Protein AF-A0A5K1EDT2-F1 (afdb_monomer_lite)

pLDDT: mean 85.71, std 6.59, range [58.34, 93.94]

Sequence (91 aa):
YGTKFMDEYQSVMTKKLGLTKYNKPLISKLLNNLAVDKVDYTIFFRLLSNIKADPSIPDDQLVAPLKAALLDIGSERKTAWISWLQTYIQD

Secondary structure (DSSP, 8-state):
-HHHHHHHHHHHHHHHTT-SS--HHHHHHHHHHHHHTT--HHHHHHHHTTS---TTS-HHHHHGGGTTTSTT--HHHHHHHHHHHHHHHH-

Structure (mmCIF, N/CA/C/O backbone):
data_AF-A0A5K1EDT2-F1
#
_entry.id   AF-A0A5K1EDT2-F1
#
loop_
_atom_site.group_PDB
_atom_site.id
_atom_site.type_symbol
_atom_site.label_atom_id
_atom_site.label_alt_id
_atom_site.label_comp_id
_atom_site.label_asym_id
_atom_site.label_entity_id
_atom_site.label_seq_id
_atom_site.pdbx_PDB_ins_code
_atom_site.Cartn_x
_atom_site.Cartn_y
_atom_site.Cartn_z
_atom_site.occupancy
_atom_site.B_iso_or_equiv
_atom_site.auth_seq_id
_atom_site.auth_comp_id
_atom_site.auth_asym_id
_atom_site.auth_atom_id
_atom_site.pdbx_PDB_model_num
ATOM 1 N N . TYR A 1 1 ? 27.321 -0.314 -10.392 1.00 58.34 1 TYR A N 1
ATOM 2 C CA . TYR A 1 1 ? 26.727 -1.025 -9.240 1.00 58.34 1 TYR A CA 1
ATOM 3 C C . TYR A 1 1 ? 25.339 -0.509 -8.870 1.00 58.34 1 TYR A C 1
ATOM 5 O O . TYR A 1 1 ? 24.438 -1.329 -8.794 1.00 58.34 1 TYR A O 1
ATOM 13 N N . GLY A 1 2 ? 25.117 0.804 -8.712 1.00 67.50 2 GLY A N 1
ATOM 14 C CA . GLY A 1 2 ? 23.797 1.334 -8.319 1.00 67.50 2 GLY A CA 1
ATOM 15 C C . GLY A 1 2 ? 22.645 1.089 -9.309 1.00 67.50 2 GLY A C 1
ATOM 16 O O . GLY A 1 2 ? 21.523 0.869 -8.875 1.00 67.50 2 GLY A O 1
ATOM 17 N N . THR A 1 3 ? 22.907 1.067 -10.620 1.00 73.88 3 THR A N 1
ATOM 18 C CA . THR A 1 3 ? 21.865 0.868 -11.649 1.00 73.88 3 THR A CA 1
ATOM 19 C C . THR A 1 3 ? 21.240 -0.525 -11.589 1.00 73.88 3 THR A C 1
ATOM 21 O O . THR A 1 3 ? 20.032 -0.638 -11.440 1.00 73.88 3 THR A O 1
ATOM 24 N N . LYS A 1 4 ? 2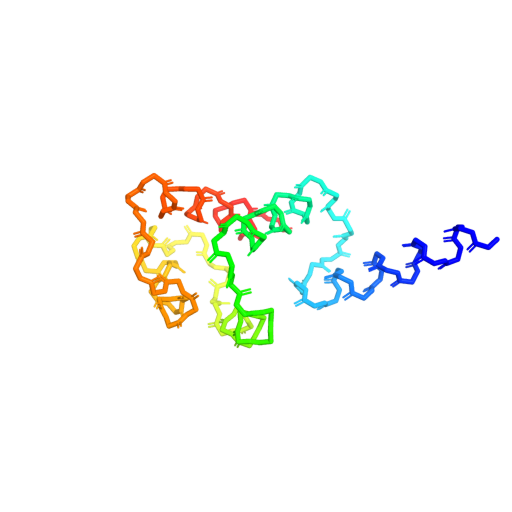2.067 -1.578 -11.556 1.00 82.44 4 LYS A N 1
ATOM 25 C CA . LYS A 1 4 ? 21.605 -2.971 -11.449 1.00 82.44 4 LYS A CA 1
ATOM 26 C C . LYS A 1 4 ? 20.755 -3.218 -10.194 1.00 82.44 4 LYS A C 1
ATOM 28 O O . LYS A 1 4 ? 19.726 -3.874 -10.277 1.00 82.44 4 LYS A O 1
ATOM 33 N N . PHE A 1 5 ? 21.159 -2.653 -9.053 1.00 84.12 5 PHE A N 1
ATOM 34 C CA . PHE A 1 5 ? 20.380 -2.743 -7.814 1.00 84.12 5 PHE A CA 1
ATOM 35 C C . PHE A 1 5 ? 19.009 -2.073 -7.951 1.00 84.12 5 PHE A C 1
ATOM 37 O O . PHE A 1 5 ? 18.003 -2.641 -7.537 1.00 84.12 5 PHE A O 1
ATOM 44 N N . MET A 1 6 ? 18.959 -0.877 -8.544 1.00 85.44 6 MET A N 1
ATOM 45 C CA . MET A 1 6 ? 17.693 -0.175 -8.743 1.00 85.44 6 MET A CA 1
ATOM 46 C C . MET A 1 6 ? 16.784 -0.919 -9.722 1.00 85.44 6 MET A C 1
ATOM 48 O O . MET A 1 6 ? 15.591 -1.011 -9.459 1.00 85.44 6 MET A O 1
ATOM 52 N N . ASP A 1 7 ? 17.326 -1.503 -10.790 1.00 87.19 7 ASP A N 1
ATOM 53 C CA . ASP A 1 7 ? 16.544 -2.280 -11.758 1.00 87.19 7 ASP A CA 1
ATOM 54 C C . ASP A 1 7 ? 15.954 -3.553 -11.121 1.00 87.19 7 ASP A C 1
ATOM 56 O O . ASP A 1 7 ? 14.767 -3.854 -11.280 1.00 87.19 7 ASP A O 1
ATOM 60 N N . GLU A 1 8 ? 16.753 -4.276 -10.331 1.00 89.62 8 GLU A N 1
ATOM 61 C CA . GLU A 1 8 ? 16.300 -5.449 -9.572 1.00 89.62 8 GLU A CA 1
ATOM 62 C C . GLU A 1 8 ? 15.240 -5.070 -8.532 1.00 89.62 8 GLU A C 1
ATOM 64 O O . GLU A 1 8 ? 14.197 -5.722 -8.434 1.00 89.62 8 GLU A O 1
ATOM 69 N N . TYR A 1 9 ? 15.463 -3.979 -7.799 1.00 89.19 9 TYR A N 1
ATOM 70 C CA . TYR A 1 9 ? 14.520 -3.456 -6.817 1.00 89.19 9 TYR A CA 1
ATOM 71 C C . TYR A 1 9 ? 13.167 -3.106 -7.448 1.00 89.19 9 TYR A C 1
ATOM 73 O O . TYR A 1 9 ? 12.122 -3.511 -6.933 1.00 89.19 9 TYR A O 1
ATOM 81 N N . GLN A 1 10 ? 13.180 -2.390 -8.577 1.00 90.31 10 GLN A N 1
ATOM 82 C CA . GLN A 1 10 ? 11.968 -2.025 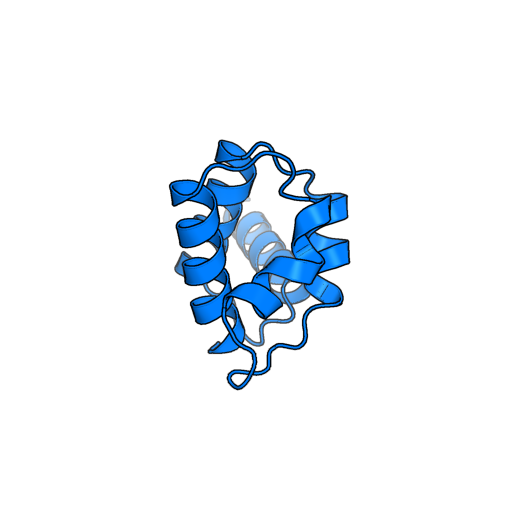-9.311 1.00 90.31 10 GLN A CA 1
ATOM 83 C C . GLN A 1 10 ? 11.194 -3.272 -9.737 1.00 90.31 10 GLN A C 1
ATOM 85 O O . GLN A 1 10 ? 10.002 -3.380 -9.458 1.00 90.31 10 GLN A O 1
ATOM 90 N N . SER A 1 11 ? 11.887 -4.246 -10.333 1.00 90.50 11 SER A N 1
ATOM 91 C CA . SER A 1 11 ? 11.294 -5.511 -10.774 1.00 90.50 11 SER A CA 1
ATOM 92 C C . SER A 1 11 ? 10.645 -6.281 -9.621 1.00 90.50 11 SER A C 1
ATOM 94 O O . SER A 1 11 ? 9.501 -6.731 -9.732 1.00 90.50 11 SER A O 1
ATOM 96 N N . VAL A 1 12 ? 11.337 -6.397 -8.483 1.00 90.31 12 VAL A N 1
ATOM 97 C CA . VAL A 1 12 ? 10.809 -7.084 -7.297 1.00 90.31 12 VAL A CA 1
ATOM 98 C C . VAL A 1 12 ? 9.592 -6.353 -6.733 1.00 90.31 12 VAL A C 1
ATOM 100 O O . VAL A 1 12 ? 8.596 -7.003 -6.415 1.00 90.31 12 VAL A O 1
ATOM 103 N N . MET A 1 13 ? 9.636 -5.024 -6.618 1.00 90.12 13 MET A N 1
ATOM 104 C CA . MET A 1 13 ? 8.540 -4.261 -6.017 1.00 90.12 13 MET A CA 1
ATOM 105 C C . MET A 1 13 ? 7.289 -4.247 -6.895 1.00 90.12 13 MET A C 1
ATOM 107 O O . MET A 1 13 ? 6.191 -4.471 -6.393 1.00 90.12 13 MET A O 1
ATOM 111 N N . THR A 1 14 ? 7.458 -4.059 -8.206 1.00 89.50 14 THR A N 1
ATOM 112 C CA . THR A 1 14 ? 6.368 -4.142 -9.186 1.00 89.50 14 THR A CA 1
ATOM 113 C C . THR A 1 14 ? 5.669 -5.496 -9.107 1.00 89.50 14 THR A C 1
ATOM 115 O O . THR A 1 14 ? 4.447 -5.539 -9.003 1.00 89.50 14 THR A O 1
ATOM 118 N N . LYS A 1 15 ? 6.429 -6.599 -9.039 1.00 88.81 15 LYS A N 1
ATOM 119 C CA . LYS A 1 15 ? 5.861 -7.948 -8.882 1.00 88.81 15 LYS A CA 1
ATOM 120 C C . LYS A 1 15 ? 5.160 -8.150 -7.540 1.00 88.81 15 LYS A C 1
ATOM 122 O O . LYS A 1 15 ? 4.089 -8.744 -7.512 1.00 88.81 15 LYS A O 1
ATOM 127 N N . LYS A 1 16 ? 5.736 -7.662 -6.435 1.00 87.56 16 LYS A N 1
ATOM 128 C CA . LYS A 1 16 ? 5.117 -7.758 -5.098 1.00 87.56 16 LYS A CA 1
ATOM 129 C C . LYS A 1 16 ? 3.780 -7.027 -5.010 1.00 87.56 16 LYS A C 1
ATOM 131 O O . LYS A 1 16 ? 2.914 -7.458 -4.259 1.00 87.56 16 LYS A O 1
ATOM 136 N N . LEU A 1 17 ? 3.639 -5.935 -5.755 1.00 88.50 17 LEU A N 1
ATOM 137 C CA . LEU A 1 17 ? 2.410 -5.153 -5.845 1.00 88.50 17 LEU A CA 1
ATOM 138 C C . LEU A 1 17 ? 1.488 -5.616 -6.979 1.00 88.50 17 LEU A C 1
ATOM 140 O O . LEU A 1 17 ? 0.456 -5.005 -7.186 1.00 88.50 17 LEU A O 1
ATOM 144 N N . GLY A 1 18 ? 1.850 -6.645 -7.749 1.00 86.88 18 GLY A N 1
ATOM 145 C CA . GLY A 1 18 ? 1.038 -7.087 -8.886 1.00 86.88 18 GLY A CA 1
ATOM 146 C C . GLY A 1 18 ? 0.844 -6.028 -9.981 1.00 86.88 18 GLY A C 1
ATOM 147 O O . GLY A 1 18 ? -0.052 -6.173 -10.804 1.00 86.88 18 GLY A O 1
ATOM 148 N N . LEU A 1 19 ? 1.673 -4.980 -10.009 1.00 86.56 19 LEU A N 1
ATOM 149 C CA . LEU A 1 19 ? 1.563 -3.893 -10.978 1.00 86.56 19 LEU A CA 1
ATOM 150 C C . LEU A 1 19 ? 2.112 -4.332 -12.337 1.00 86.56 19 LEU A C 1
ATOM 152 O O . LEU A 1 19 ? 3.095 -5.071 -12.424 1.00 86.56 19 LEU A O 1
ATOM 156 N N . THR A 1 20 ? 1.533 -3.809 -13.415 1.00 85.44 20 THR A N 1
ATOM 157 C CA . THR A 1 20 ? 2.031 -4.045 -14.781 1.00 85.44 20 THR A CA 1
ATOM 158 C C . THR A 1 20 ? 3.319 -3.266 -15.069 1.00 85.44 20 THR A C 1
ATOM 160 O O . THR A 1 20 ? 4.165 -3.716 -15.845 1.00 85.44 20 THR A O 1
ATOM 163 N N . LYS A 1 21 ? 3.500 -2.108 -14.419 1.00 88.25 21 LYS A N 1
ATOM 164 C CA . LYS A 1 21 ? 4.656 -1.219 -14.573 1.00 88.25 21 LYS A CA 1
ATOM 165 C C . LYS A 1 21 ? 5.113 -0.667 -13.224 1.00 88.25 21 LYS A C 1
ATOM 167 O O . LYS A 1 21 ? 4.349 -0.554 -12.273 1.00 88.25 21 LYS A O 1
ATOM 172 N N . TYR A 1 22 ? 6.389 -0.304 -13.131 1.00 88.19 22 TYR A N 1
ATOM 173 C CA . TYR A 1 22 ? 6.922 0.388 -11.961 1.00 88.19 22 TYR A CA 1
ATOM 174 C C . TYR A 1 22 ? 6.315 1.791 -11.808 1.00 88.19 22 TYR A C 1
ATOM 176 O O . TYR A 1 22 ? 6.569 2.673 -12.632 1.00 88.19 22 TYR A O 1
ATOM 184 N N . ASN A 1 23 ? 5.561 2.005 -10.724 1.00 90.19 23 ASN A N 1
ATOM 185 C CA . ASN A 1 23 ? 5.060 3.317 -10.316 1.00 90.19 23 ASN A CA 1
ATOM 186 C C . ASN A 1 23 ? 5.852 3.833 -9.102 1.00 90.19 23 ASN A C 1
ATOM 188 O O . ASN A 1 23 ? 5.598 3.470 -7.951 1.00 90.19 23 ASN A O 1
ATOM 192 N N . LYS A 1 24 ? 6.833 4.706 -9.367 1.00 90.50 24 LYS A N 1
ATOM 193 C CA . LYS A 1 24 ? 7.693 5.288 -8.327 1.00 90.50 24 LYS A CA 1
ATOM 194 C C . LYS A 1 24 ? 6.898 6.091 -7.281 1.00 90.50 24 LYS A C 1
ATOM 196 O O . LYS A 1 24 ? 7.094 5.804 -6.102 1.00 90.50 24 LYS A O 1
ATOM 201 N N . PRO A 1 25 ? 6.030 7.062 -7.645 1.00 91.31 25 PRO A N 1
ATOM 202 C CA . PRO A 1 25 ? 5.211 7.78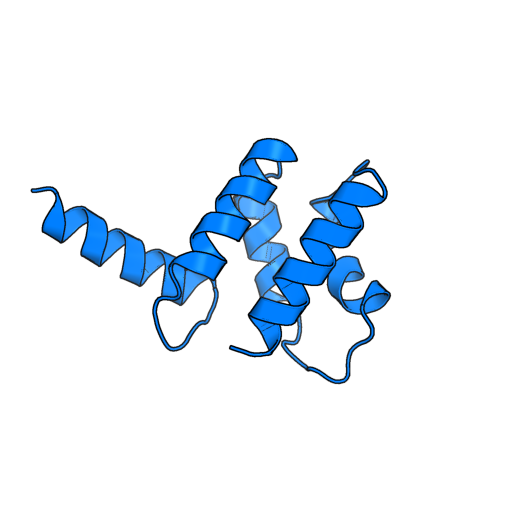5 -6.668 1.00 91.31 25 PRO A CA 1
ATOM 203 C C . PRO A 1 25 ? 4.412 6.875 -5.729 1.00 91.31 25 PRO A C 1
ATOM 205 O O . PRO A 1 25 ? 4.454 7.063 -4.511 1.00 91.31 25 PRO A O 1
ATOM 208 N N . LEU A 1 26 ? 3.735 5.866 -6.282 1.00 91.75 26 LEU A N 1
ATOM 209 C CA . LEU A 1 26 ? 2.913 4.927 -5.522 1.00 91.75 26 LEU A CA 1
ATOM 210 C C . LEU A 1 26 ? 3.758 4.123 -4.527 1.00 91.75 26 LEU A C 1
ATOM 212 O O . LEU A 1 26 ? 3.425 4.043 -3.344 1.00 91.75 26 LEU A O 1
ATOM 216 N N . ILE A 1 27 ? 4.886 3.582 -4.987 1.00 92.06 27 ILE A N 1
ATOM 217 C CA . ILE A 1 27 ? 5.805 2.792 -4.161 1.00 92.06 27 ILE A CA 1
ATOM 218 C C . ILE A 1 27 ? 6.456 3.656 -3.078 1.00 92.06 27 ILE A C 1
ATOM 220 O O . ILE A 1 27 ? 6.516 3.251 -1.921 1.00 92.06 27 ILE A O 1
ATOM 224 N N . SER A 1 28 ? 6.914 4.866 -3.404 1.00 92.19 28 SER A N 1
ATOM 225 C CA . SER A 1 28 ? 7.498 5.772 -2.408 1.00 92.19 28 SER A CA 1
ATOM 226 C C . SER A 1 28 ? 6.494 6.148 -1.316 1.00 92.19 28 SER A C 1
ATOM 228 O O . SER A 1 28 ? 6.857 6.163 -0.140 1.00 92.19 28 SER A O 1
ATOM 230 N N . LYS A 1 29 ? 5.229 6.397 -1.679 1.00 93.94 29 LYS A N 1
ATOM 231 C CA . LYS A 1 29 ? 4.162 6.689 -0.711 1.00 93.94 29 LYS A CA 1
ATOM 232 C C . LYS A 1 29 ? 3.833 5.471 0.159 1.00 93.94 29 LYS A C 1
ATOM 234 O O . LYS A 1 29 ? 3.673 5.630 1.366 1.00 93.94 29 LYS A O 1
ATOM 239 N N . LEU A 1 30 ? 3.828 4.265 -0.419 1.00 93.25 30 LEU A N 1
ATOM 240 C CA . LEU A 1 30 ? 3.666 3.017 0.332 1.00 93.25 30 LEU A CA 1
ATOM 241 C C . LEU A 1 30 ? 4.748 2.862 1.403 1.00 93.25 30 LEU A C 1
ATOM 243 O O . LEU A 1 30 ? 4.440 2.663 2.573 1.00 93.25 30 LEU A O 1
ATOM 247 N N . LEU A 1 31 ? 6.017 2.957 1.004 1.00 91.94 31 LEU A N 1
ATOM 248 C CA . LEU A 1 31 ? 7.151 2.764 1.911 1.00 91.94 31 LEU A CA 1
ATOM 249 C C . LEU A 1 31 ? 7.161 3.797 3.035 1.00 91.94 31 LEU A C 1
ATOM 251 O O . LEU A 1 31 ? 7.478 3.456 4.170 1.00 91.94 31 LEU A O 1
ATOM 255 N N . ASN A 1 32 ? 6.788 5.041 2.725 1.00 93.62 32 ASN A N 1
ATOM 256 C CA . ASN A 1 32 ? 6.624 6.082 3.731 1.00 93.62 32 ASN A CA 1
ATOM 257 C C . ASN A 1 32 ? 5.533 5.697 4.741 1.00 93.62 32 ASN A C 1
ATOM 259 O O . ASN A 1 32 ? 5.801 5.690 5.940 1.00 93.62 32 ASN A O 1
ATOM 263 N N . ASN A 1 33 ? 4.348 5.293 4.270 1.00 92.38 33 ASN A N 1
ATOM 264 C CA . ASN A 1 33 ? 3.264 4.871 5.156 1.00 92.38 33 ASN A CA 1
ATOM 265 C C . ASN A 1 33 ? 3.668 3.680 6.039 1.00 92.38 33 ASN A C 1
ATOM 267 O O . ASN A 1 33 ? 3.466 3.734 7.248 1.00 92.38 33 ASN A O 1
ATOM 271 N N . LEU A 1 34 ? 4.305 2.652 5.466 1.00 91.62 34 LEU A N 1
ATOM 272 C CA . LEU A 1 34 ? 4.813 1.499 6.220 1.00 91.62 34 LEU A CA 1
ATOM 273 C C . LEU A 1 34 ? 5.819 1.917 7.304 1.00 91.62 34 LEU A C 1
ATOM 275 O O . LEU A 1 34 ? 5.765 1.401 8.418 1.00 91.62 34 LEU A O 1
ATOM 279 N N . ALA A 1 35 ? 6.720 2.855 6.995 1.00 90.88 35 ALA A N 1
ATOM 280 C CA . ALA A 1 35 ? 7.731 3.337 7.934 1.00 90.88 35 ALA A CA 1
ATOM 281 C C . ALA A 1 35 ? 7.129 4.177 9.072 1.00 90.88 35 ALA A C 1
ATOM 283 O O . ALA A 1 35 ? 7.490 3.980 10.232 1.00 90.88 35 ALA A O 1
ATOM 284 N N . VAL A 1 36 ? 6.211 5.095 8.753 1.00 90.88 36 VAL A N 1
ATOM 285 C CA . VAL A 1 36 ? 5.553 5.971 9.737 1.00 90.88 36 VAL A CA 1
ATOM 286 C C . VAL A 1 36 ? 4.679 5.160 10.688 1.00 90.88 36 VAL A C 1
ATOM 288 O O . VAL A 1 36 ? 4.768 5.335 11.901 1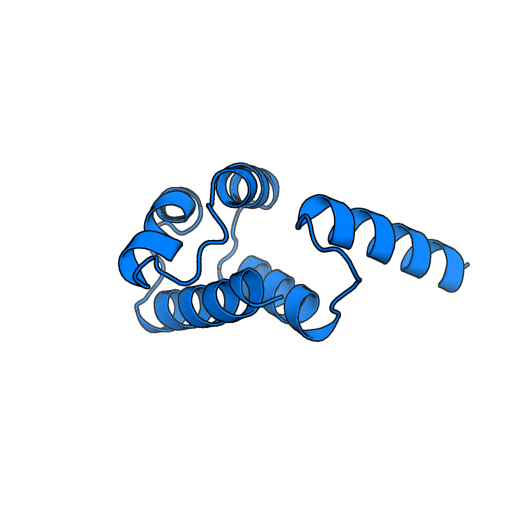.00 90.88 36 VAL A O 1
ATOM 291 N N . ASP A 1 37 ? 3.885 4.240 10.142 1.00 89.50 37 ASP A N 1
ATOM 292 C CA . ASP A 1 37 ? 2.941 3.432 10.916 1.00 89.50 37 ASP A CA 1
ATOM 293 C C . ASP A 1 37 ? 3.579 2.153 11.488 1.00 89.50 37 ASP A C 1
ATOM 295 O O . ASP A 1 37 ? 2.896 1.358 12.126 1.00 89.50 37 ASP A O 1
ATOM 299 N N . LYS A 1 38 ? 4.893 1.954 11.282 1.00 89.38 38 LYS A N 1
ATOM 300 C CA . LYS A 1 38 ? 5.672 0.790 11.752 1.00 89.38 38 LYS A CA 1
ATOM 301 C C . LYS A 1 38 ? 5.014 -0.549 11.404 1.00 89.38 38 LYS A C 1
ATOM 303 O O . LYS A 1 38 ? 5.010 -1.488 12.198 1.00 89.38 38 LYS A O 1
ATOM 308 N N . VAL A 1 39 ? 4.456 -0.622 10.204 1.00 89.88 39 VAL A N 1
ATOM 309 C CA . VAL A 1 39 ? 3.693 -1.779 9.740 1.00 89.88 39 VAL A CA 1
ATOM 310 C C . VAL A 1 39 ? 4.643 -2.919 9.395 1.00 89.88 39 VAL A C 1
ATOM 312 O O . VAL A 1 39 ? 5.650 -2.719 8.709 1.00 89.88 39 VAL A O 1
ATOM 315 N N . ASP A 1 40 ? 4.301 -4.134 9.822 1.00 89.44 40 ASP A N 1
ATOM 316 C CA . ASP A 1 40 ? 5.058 -5.321 9.440 1.00 89.44 40 ASP A CA 1
ATOM 317 C C . ASP A 1 40 ? 4.974 -5.549 7.925 1.00 89.44 40 ASP A C 1
ATOM 319 O O . ASP A 1 40 ? 3.901 -5.759 7.350 1.00 89.44 40 ASP A O 1
ATOM 323 N N . TYR A 1 41 ? 6.140 -5.528 7.281 1.00 86.62 41 TYR A N 1
ATOM 324 C CA . TYR A 1 41 ? 6.262 -5.644 5.832 1.00 86.62 41 TYR A CA 1
ATOM 325 C C . TYR A 1 41 ? 5.694 -6.980 5.330 1.00 86.62 41 TYR A C 1
ATOM 327 O O . TYR A 1 41 ? 4.983 -7.030 4.332 1.00 86.62 41 TYR A O 1
ATOM 335 N N . THR A 1 42 ? 5.968 -8.083 6.023 1.00 87.44 42 THR A N 1
ATOM 336 C CA . THR A 1 42 ? 5.569 -9.421 5.569 1.00 87.44 42 THR A CA 1
ATOM 337 C C . THR A 1 42 ? 4.059 -9.607 5.667 1.00 87.44 42 THR A C 1
ATOM 339 O O . THR A 1 42 ? 3.430 -10.079 4.716 1.00 87.44 42 THR A O 1
ATOM 342 N N . ILE A 1 43 ? 3.467 -9.206 6.793 1.00 88.62 43 ILE A N 1
ATOM 343 C CA . ILE A 1 43 ? 2.025 -9.280 7.027 1.00 88.62 43 ILE A CA 1
ATOM 344 C C . ILE A 1 43 ? 1.297 -8.354 6.054 1.00 88.62 43 ILE A C 1
ATOM 346 O O . ILE A 1 43 ? 0.322 -8.782 5.440 1.00 88.62 43 ILE A O 1
ATOM 350 N N . PHE A 1 44 ? 1.794 -7.133 5.837 1.00 91.31 44 PHE A N 1
ATOM 351 C CA . PHE A 1 44 ? 1.169 -6.193 4.910 1.00 91.31 44 PHE A CA 1
ATOM 352 C C . PHE A 1 44 ? 1.052 -6.758 3.495 1.00 91.31 44 PHE A C 1
ATOM 354 O O . PHE A 1 44 ? -0.053 -6.826 2.966 1.00 91.31 44 PHE A O 1
ATOM 361 N N . PHE A 1 45 ? 2.154 -7.215 2.886 1.00 89.38 45 PHE A N 1
ATOM 362 C CA . PHE A 1 45 ? 2.105 -7.735 1.512 1.00 89.38 45 PHE A CA 1
ATOM 363 C C . PHE A 1 45 ? 1.248 -9.004 1.400 1.00 89.38 45 PHE A C 1
ATOM 365 O O . PHE A 1 45 ? 0.596 -9.210 0.378 1.00 89.38 45 PHE A O 1
ATOM 372 N N . ARG A 1 46 ? 1.191 -9.822 2.459 1.00 89.12 46 ARG A N 1
ATOM 373 C CA . ARG A 1 46 ? 0.301 -10.990 2.528 1.00 89.12 46 ARG A CA 1
ATOM 374 C C . ARG A 1 46 ? -1.180 -10.605 2.570 1.00 89.12 46 ARG A C 1
ATOM 376 O O . ARG A 1 46 ? -2.009 -11.321 2.019 1.00 89.12 46 ARG A O 1
ATOM 383 N N . LEU A 1 47 ? -1.530 -9.515 3.250 1.00 89.31 47 LEU A N 1
ATOM 384 C CA . LEU A 1 47 ? -2.905 -9.015 3.284 1.00 89.31 47 LEU A CA 1
ATOM 385 C C . LEU A 1 47 ? -3.253 -8.268 1.992 1.00 89.31 47 LEU A C 1
ATOM 387 O O . LEU A 1 47 ? -4.355 -8.435 1.477 1.00 89.31 47 LEU A O 1
ATOM 391 N N . LEU A 1 48 ? -2.303 -7.513 1.434 1.00 88.38 48 LEU A N 1
ATOM 392 C CA . LEU A 1 48 ? -2.457 -6.793 0.173 1.00 88.38 48 LEU A CA 1
ATOM 393 C C . LEU A 1 48 ? -2.787 -7.741 -0.985 1.00 88.38 48 LEU A C 1
ATOM 395 O O . LEU A 1 48 ? -3.671 -7.434 -1.776 1.00 88.38 48 LEU A O 1
ATOM 399 N N . SER A 1 49 ? -2.150 -8.917 -1.054 1.00 85.12 49 SER A N 1
ATOM 400 C CA . SER A 1 49 ? -2.452 -9.910 -2.096 1.00 85.12 49 SER A CA 1
ATOM 401 C C . SER A 1 49 ? -3.881 -10.460 -2.038 1.00 85.12 49 SER A C 1
ATOM 403 O O . SER A 1 49 ? -4.340 -11.050 -3.009 1.00 85.12 49 SER A O 1
ATOM 405 N N . ASN A 1 50 ? -4.581 -10.290 -0.910 1.00 83.00 50 ASN A N 1
ATOM 406 C CA . ASN A 1 50 ? -5.981 -10.689 -0.757 1.00 83.00 50 ASN A CA 1
ATOM 407 C C . ASN A 1 50 ? -6.966 -9.562 -1.104 1.00 83.00 50 ASN A C 1
ATOM 409 O O . ASN A 1 50 ? -8.176 -9.799 -1.114 1.00 83.00 50 ASN A O 1
ATOM 413 N N . ILE A 1 51 ? -6.486 -8.341 -1.363 1.00 82.50 51 ILE A N 1
ATOM 414 C CA . ILE A 1 51 ? -7.347 -7.233 -1.774 1.00 82.50 51 ILE A C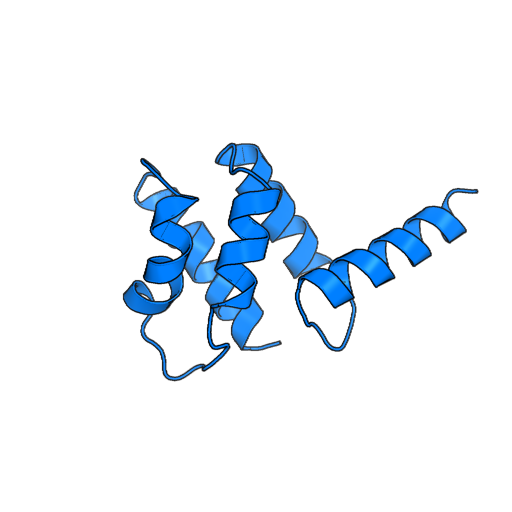A 1
ATOM 415 C C . ILE A 1 51 ? -7.738 -7.436 -3.233 1.00 82.50 51 ILE A C 1
ATOM 417 O O . ILE A 1 51 ? -6.893 -7.611 -4.109 1.00 82.50 51 ILE A O 1
ATOM 421 N N . LYS A 1 52 ? -9.042 -7.376 -3.502 1.00 72.69 52 LYS A N 1
ATOM 422 C CA . LYS A 1 52 ? -9.550 -7.272 -4.867 1.00 72.69 52 LYS A CA 1
ATOM 423 C C . LYS A 1 52 ? -9.346 -5.832 -5.326 1.00 72.69 52 LYS A C 1
ATOM 425 O O . LYS A 1 52 ? -9.915 -4.925 -4.725 1.00 72.69 52 LYS A O 1
ATOM 430 N N . ALA A 1 53 ? -8.527 -5.626 -6.353 1.00 71.19 53 ALA A N 1
ATOM 431 C CA . ALA A 1 53 ? -8.357 -4.328 -7.002 1.00 71.19 53 ALA A CA 1
ATOM 432 C C . ALA A 1 53 ? -9.600 -4.007 -7.846 1.00 71.19 53 ALA A C 1
ATOM 434 O O . ALA A 1 53 ? -9.584 -4.095 -9.069 1.00 71.19 53 ALA A O 1
ATOM 435 N N . ASP A 1 54 ? -10.713 -3.743 -7.165 1.00 73.19 54 ASP A N 1
ATOM 436 C CA . ASP A 1 54 ? -11.999 -3.448 -7.778 1.00 73.19 54 ASP A CA 1
ATOM 437 C C . ASP A 1 54 ? -12.435 -2.027 -7.375 1.00 73.19 54 ASP A C 1
ATOM 439 O O . ASP A 1 54 ? -12.656 -1.768 -6.187 1.00 73.19 54 ASP A O 1
ATOM 443 N N . PRO A 1 55 ? -12.558 -1.097 -8.340 1.00 71.31 55 PRO A N 1
ATOM 444 C CA . PRO A 1 55 ? -12.921 0.295 -8.085 1.00 71.31 55 PRO A CA 1
ATOM 445 C C . PRO A 1 55 ? -14.365 0.478 -7.593 1.00 71.31 55 PRO A C 1
ATOM 447 O O . PRO A 1 55 ? -14.731 1.581 -7.196 1.00 71.31 55 PRO A O 1
ATOM 450 N N . SER A 1 56 ? -15.194 -0.572 -7.603 1.00 76.94 56 SER A N 1
ATOM 451 C CA . SER A 1 56 ? -16.543 -0.545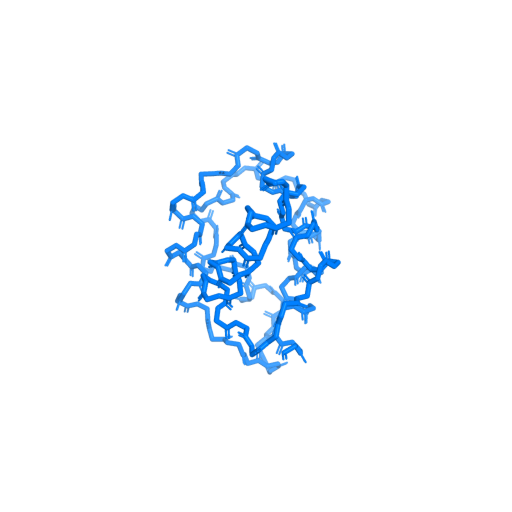 -7.027 1.00 76.94 56 SER A CA 1
ATOM 452 C C . SER A 1 56 ? -16.572 -0.762 -5.508 1.00 76.94 56 SER A C 1
ATOM 454 O O . SER A 1 56 ? -17.621 -0.580 -4.884 1.00 76.94 56 SER A O 1
ATOM 456 N N . ILE A 1 57 ? -15.441 -1.137 -4.894 1.00 79.12 57 ILE A N 1
ATOM 457 C CA . ILE A 1 57 ? -15.357 -1.401 -3.455 1.00 79.12 57 ILE A CA 1
ATOM 458 C C . ILE A 1 57 ? -15.315 -0.073 -2.675 1.00 79.12 57 ILE A C 1
ATOM 460 O O . ILE A 1 57 ? -14.443 0.756 -2.932 1.00 79.12 57 ILE A O 1
ATOM 464 N N . PRO A 1 58 ? -16.199 0.130 -1.676 1.00 81.75 58 PRO A N 1
ATOM 465 C CA . PRO A 1 58 ? -16.165 1.313 -0.817 1.00 81.75 58 PRO A CA 1
ATOM 466 C C . PRO A 1 58 ? -14.875 1.424 0.010 1.00 81.75 58 PRO A C 1
ATOM 468 O O . PRO A 1 58 ? -14.343 0.417 0.478 1.00 81.75 58 PRO A O 1
ATOM 471 N N . ASP A 1 59 ? -14.445 2.652 0.305 1.00 79.62 59 ASP A N 1
ATOM 472 C CA . ASP A 1 59 ? -13.212 2.963 1.052 1.00 79.62 59 ASP A CA 1
ATOM 473 C C . ASP A 1 59 ? -13.048 2.186 2.367 1.00 79.62 59 ASP A C 1
ATOM 475 O O . ASP A 1 59 ? -11.973 1.663 2.670 1.00 79.62 59 ASP A O 1
ATOM 479 N N . ASP A 1 60 ? -14.123 2.056 3.147 1.00 74.94 60 ASP A N 1
ATOM 480 C CA . ASP A 1 60 ? -14.089 1.315 4.411 1.00 74.94 60 ASP A CA 1
ATOM 481 C C . ASP A 1 60 ? -13.858 -0.190 4.216 1.00 74.94 60 ASP A C 1
ATOM 483 O O . ASP A 1 60 ? -13.265 -0.846 5.076 1.00 74.94 60 ASP A O 1
ATOM 487 N N . GLN A 1 61 ? -14.287 -0.738 3.078 1.00 80.62 61 GLN A N 1
ATOM 488 C CA . GLN A 1 61 ? -14.061 -2.136 2.722 1.00 80.62 61 GLN A CA 1
ATOM 489 C C . GLN A 1 61 ? -12.679 -2.357 2.100 1.00 80.62 61 GLN A C 1
ATOM 491 O O . GLN A 1 61 ? -12.127 -3.443 2.262 1.00 80.62 61 GLN A O 1
ATOM 496 N N . LEU A 1 62 ? -12.079 -1.339 1.470 1.00 82.06 62 LEU A N 1
ATOM 497 C CA . LEU A 1 62 ? -10.707 -1.416 0.950 1.00 82.06 62 LEU A CA 1
ATOM 498 C C . LEU A 1 62 ? -9.680 -1.621 2.073 1.00 82.06 62 LEU A C 1
ATOM 500 O O . LEU A 1 62 ? -8.739 -2.396 1.922 1.00 82.06 62 LEU A O 1
ATOM 504 N N . VAL A 1 63 ? -9.868 -0.964 3.222 1.00 83.38 63 VAL A N 1
ATOM 505 C CA . VAL A 1 63 ? -8.933 -1.061 4.361 1.00 83.38 63 VAL A CA 1
ATOM 506 C C . VAL A 1 63 ? -9.236 -2.256 5.268 1.00 83.38 63 VAL A C 1
ATOM 508 O O . VAL A 1 63 ? -8.367 -2.691 6.024 1.00 83.38 63 VAL A O 1
ATOM 511 N N . ALA A 1 64 ? -10.442 -2.829 5.201 1.00 84.19 64 ALA A N 1
ATOM 512 C CA . ALA A 1 64 ? -10.856 -3.920 6.085 1.00 84.19 64 ALA A CA 1
ATOM 513 C C . ALA A 1 64 ? -9.893 -5.133 6.078 1.00 84.19 64 ALA A C 1
ATOM 515 O O . ALA A 1 64 ? -9.537 -5.589 7.169 1.00 84.19 64 ALA A O 1
ATOM 516 N N . PRO A 1 65 ? -9.382 -5.615 4.923 1.00 84.94 65 PRO A N 1
ATOM 517 C CA . PRO A 1 65 ? -8.388 -6.690 4.884 1.00 84.94 65 PRO A CA 1
ATOM 518 C C . PRO A 1 65 ? -7.046 -6.315 5.523 1.00 84.94 65 PRO A C 1
ATOM 520 O O . PRO A 1 65 ? -6.353 -7.185 6.040 1.00 84.94 65 PRO A O 1
ATOM 523 N N . LEU A 1 66 ? -6.680 -5.029 5.518 1.00 86.38 66 LEU A N 1
ATOM 524 C CA . LEU A 1 66 ? -5.421 -4.526 6.078 1.00 86.38 66 LEU A CA 1
ATOM 525 C C . LEU A 1 66 ? -5.505 -4.213 7.572 1.00 86.38 66 LEU A C 1
ATOM 527 O O . LEU A 1 66 ? -4.478 -3.948 8.193 1.00 86.38 66 LEU A O 1
ATOM 531 N N . LYS A 1 67 ? -6.695 -4.277 8.176 1.00 83.00 67 LYS A N 1
ATOM 532 C CA . LYS A 1 67 ? -6.914 -3.916 9.584 1.00 83.00 67 LYS A CA 1
ATOM 533 C C . LYS A 1 67 ? -5.986 -4.662 10.549 1.00 83.00 67 LYS A C 1
ATOM 535 O O . LYS A 1 67 ? -5.562 -4.085 11.540 1.00 83.00 67 LYS A O 1
ATOM 540 N N . ALA A 1 68 ? -5.634 -5.912 10.243 1.00 83.75 68 ALA A N 1
ATOM 541 C CA . ALA A 1 68 ? -4.709 -6.705 11.054 1.00 83.75 68 ALA A CA 1
ATOM 542 C C . ALA A 1 68 ? -3.245 -6.224 10.985 1.00 83.75 68 ALA A C 1
ATOM 544 O O . ALA A 1 68 ? -2.489 -6.465 11.919 1.00 83.75 68 ALA A O 1
ATOM 545 N N . ALA A 1 69 ? -2.843 -5.550 9.902 1.00 85.00 69 ALA A N 1
ATOM 546 C CA . ALA A 1 69 ? -1.530 -4.912 9.778 1.00 85.00 69 ALA A CA 1
ATOM 547 C C . ALA A 1 69 ? -1.529 -3.456 10.275 1.00 85.00 69 ALA A C 1
ATOM 549 O O . ALA A 1 69 ? -0.476 -2.929 10.616 1.00 85.00 69 ALA A O 1
ATOM 550 N N . LEU A 1 70 ? -2.700 -2.816 10.314 1.00 84.81 70 LEU A N 1
ATOM 551 C CA . LEU A 1 70 ? -2.900 -1.407 10.660 1.00 84.81 70 LEU A CA 1
ATOM 552 C C . LEU A 1 70 ? -3.572 -1.241 12.035 1.00 84.81 70 LEU A C 1
ATOM 554 O O . LEU A 1 70 ? -4.475 -0.420 12.200 1.00 84.81 70 LEU A O 1
ATOM 558 N N . LEU A 1 71 ? -3.180 -2.063 13.010 1.00 79.06 71 LEU A N 1
ATOM 559 C CA . LEU A 1 71 ? -3.723 -1.999 14.368 1.00 79.06 71 LEU A CA 1
ATOM 560 C C . LEU A 1 71 ? -3.392 -0.633 14.995 1.00 79.06 71 LEU A C 1
ATOM 562 O O . LEU A 1 71 ? -2.271 -0.150 14.876 1.00 79.06 71 LEU A O 1
ATOM 566 N N . ASP A 1 72 ? -4.384 -0.013 15.636 1.00 75.25 72 ASP A N 1
ATOM 567 C CA . ASP A 1 72 ? -4.254 1.249 16.382 1.00 75.25 72 ASP A CA 1
ATOM 568 C C . ASP A 1 72 ? -3.830 2.496 15.576 1.00 75.25 72 ASP A C 1
ATOM 570 O O . ASP A 1 72 ? -3.356 3.481 16.146 1.00 75.25 72 ASP A O 1
ATOM 574 N N . ILE A 1 73 ? -4.046 2.517 14.255 1.00 82.44 73 ILE A N 1
ATOM 575 C CA . ILE A 1 73 ? -3.787 3.730 13.464 1.00 82.44 73 ILE A CA 1
ATOM 576 C C . ILE A 1 73 ? -4.871 4.802 13.684 1.00 82.44 73 ILE A C 1
ATOM 578 O O . ILE A 1 73 ? -6.072 4.523 13.680 1.00 82.44 73 ILE A O 1
ATOM 582 N N . GLY A 1 74 ? -4.448 6.059 13.842 1.00 83.62 74 GLY A N 1
ATOM 583 C CA . GLY A 1 74 ? -5.357 7.205 13.959 1.00 83.62 74 GLY A CA 1
ATOM 584 C C . GLY A 1 74 ? -6.160 7.476 12.678 1.00 83.62 74 GLY A C 1
ATOM 585 O O . GLY A 1 74 ? -5.822 6.997 11.594 1.00 83.62 74 GLY A O 1
ATOM 586 N N . SER A 1 75 ? -7.209 8.298 12.782 1.00 85.38 75 SER A N 1
ATOM 587 C CA . SER A 1 75 ? -8.090 8.657 11.657 1.00 85.38 75 SER A CA 1
ATOM 588 C C . SER A 1 75 ? -7.332 9.261 10.468 1.00 85.38 75 SER A C 1
ATOM 590 O O . SER A 1 75 ? -7.580 8.878 9.328 1.00 85.38 75 SER A O 1
ATOM 592 N N . GLU A 1 76 ? -6.357 10.137 10.722 1.00 87.69 76 GLU A N 1
ATOM 593 C CA . GLU A 1 76 ? -5.510 10.735 9.680 1.00 87.69 76 GLU A CA 1
ATOM 594 C C . GLU A 1 76 ? -4.714 9.683 8.902 1.00 87.69 76 GLU A C 1
ATOM 596 O O . GLU A 1 76 ? -4.637 9.714 7.672 1.00 87.69 76 GLU A O 1
ATOM 601 N N . ARG A 1 77 ? -4.149 8.709 9.623 1.00 89.50 77 ARG A N 1
ATOM 602 C CA . ARG A 1 77 ? -3.390 7.607 9.029 1.00 89.50 77 ARG A CA 1
ATOM 603 C C . ARG A 1 77 ? -4.311 6.702 8.223 1.00 89.50 77 ARG A C 1
ATOM 605 O O . ARG A 1 77 ? -3.966 6.340 7.102 1.00 89.50 77 ARG A O 1
ATOM 612 N N . LYS A 1 78 ? -5.517 6.415 8.729 1.00 88.62 78 LYS A N 1
ATOM 613 C CA . LYS A 1 78 ? -6.538 5.663 7.984 1.00 88.62 78 LYS A CA 1
ATOM 614 C C . LYS A 1 78 ? -6.850 6.345 6.648 1.00 88.62 78 LYS A C 1
ATOM 616 O O . LYS A 1 78 ? -6.830 5.677 5.618 1.00 88.62 78 LYS A O 1
ATOM 621 N N . THR A 1 79 ? -7.037 7.664 6.634 1.00 89.44 79 THR A N 1
ATOM 622 C CA . THR A 1 79 ? -7.241 8.435 5.394 1.00 89.44 79 THR A CA 1
ATOM 623 C C . THR A 1 79 ? -6.044 8.335 4.444 1.00 89.44 79 THR A C 1
ATOM 625 O O . THR A 1 79 ? -6.227 8.163 3.239 1.00 89.44 79 THR A O 1
ATOM 628 N N . ALA A 1 80 ? -4.810 8.382 4.960 1.00 91.94 80 ALA A N 1
ATOM 629 C CA . ALA A 1 80 ? -3.606 8.219 4.142 1.00 91.94 80 ALA A CA 1
ATOM 630 C C . ALA A 1 80 ? -3.526 6.833 3.472 1.00 91.94 80 ALA A C 1
ATOM 632 O O . ALA A 1 80 ? -3.116 6.737 2.311 1.00 91.94 80 ALA A O 1
ATOM 633 N N . TRP A 1 81 ? -3.944 5.778 4.178 1.00 91.44 81 TRP A N 1
ATOM 634 C CA . TRP A 1 81 ? -4.027 4.417 3.641 1.00 91.44 81 TRP A CA 1
ATOM 635 C C . TRP A 1 81 ? -5.132 4.262 2.599 1.00 91.44 81 TRP A C 1
ATOM 637 O O . TRP A 1 81 ? -4.865 3.702 1.538 1.00 91.44 81 TRP A O 1
ATOM 647 N N . ILE A 1 82 ? -6.326 4.811 2.848 1.00 89.94 82 ILE A N 1
ATOM 648 C CA . ILE A 1 82 ? -7.428 4.832 1.869 1.00 89.94 82 ILE A CA 1
ATOM 649 C C . ILE A 1 82 ? -6.974 5.525 0.584 1.00 89.94 82 ILE A C 1
ATOM 651 O O . ILE A 1 82 ? -7.065 4.944 -0.492 1.00 89.94 82 ILE A O 1
ATOM 655 N N . SER A 1 83 ? -6.403 6.727 0.700 1.00 90.81 83 SER A N 1
ATOM 656 C CA . SER A 1 83 ? -5.904 7.490 -0.451 1.00 90.81 83 SER A CA 1
ATOM 657 C C . SER A 1 83 ? -4.862 6.707 -1.255 1.00 90.81 83 SER A C 1
ATOM 659 O O . SER A 1 83 ? -4.844 6.764 -2.486 1.00 90.81 83 SER A O 1
ATOM 661 N N . TRP A 1 84 ? -3.975 5.975 -0.575 1.00 92.75 84 TRP A N 1
ATOM 662 C CA . TRP A 1 84 ? -2.990 5.135 -1.248 1.00 92.75 84 TRP A CA 1
ATOM 663 C C . TRP A 1 84 ? -3.645 3.945 -1.962 1.00 92.75 84 TRP A C 1
ATOM 665 O O . TRP A 1 84 ? -3.341 3.710 -3.128 1.00 92.75 84 TRP A O 1
ATOM 675 N N . LEU A 1 85 ? -4.576 3.245 -1.305 1.00 89.75 85 LEU A N 1
ATOM 676 C CA . LEU A 1 85 ? -5.304 2.111 -1.884 1.00 89.75 85 LEU A CA 1
ATOM 677 C C . LEU A 1 85 ? -6.138 2.512 -3.099 1.00 89.75 85 LEU A C 1
ATOM 679 O O . LEU A 1 85 ? -6.108 1.810 -4.099 1.00 89.75 85 LEU A O 1
ATOM 683 N N . GLN A 1 86 ? -6.820 3.655 -3.048 1.00 88.19 86 GLN A N 1
ATOM 684 C CA . GLN A 1 86 ? -7.563 4.194 -4.190 1.00 88.19 86 GLN A CA 1
ATOM 685 C C . GLN A 1 86 ? -6.657 4.441 -5.398 1.00 88.19 86 GLN A C 1
ATOM 687 O O . GLN A 1 86 ? -7.039 4.149 -6.524 1.00 88.19 86 GLN A O 1
ATOM 692 N N . THR A 1 87 ? -5.443 4.946 -5.163 1.00 88.31 87 THR A N 1
ATOM 693 C CA . THR A 1 87 ? -4.459 5.121 -6.241 1.00 88.31 87 THR A CA 1
ATOM 694 C C . THR A 1 87 ? -3.984 3.761 -6.758 1.00 88.31 87 THR A C 1
ATOM 696 O O . THR A 1 87 ? -3.851 3.574 -7.957 1.00 88.31 87 THR A O 1
ATOM 699 N N . TYR A 1 88 ? -3.757 2.801 -5.856 1.00 88.31 88 TYR A N 1
ATOM 700 C CA . TYR A 1 88 ? -3.287 1.456 -6.191 1.00 88.31 88 TYR A CA 1
ATOM 701 C C . TYR A 1 88 ? -4.286 0.651 -7.035 1.00 88.31 88 TYR A C 1
ATOM 703 O O . TYR A 1 88 ? -3.862 -0.054 -7.937 1.00 88.31 88 TYR A O 1
ATOM 711 N N . ILE A 1 89 ? -5.593 0.744 -6.766 1.00 84.94 89 ILE A N 1
ATOM 712 C CA . ILE A 1 89 ? -6.620 0.002 -7.525 1.00 84.94 89 ILE A CA 1
ATOM 713 C C . ILE A 1 89 ? -6.957 0.626 -8.888 1.00 84.94 89 ILE A C 1
ATOM 715 O O . ILE A 1 89 ? -7.669 0.007 -9.674 1.00 84.94 89 ILE A O 1
ATOM 719 N N . GLN A 1 90 ? -6.522 1.864 -9.138 1.00 80.81 90 GLN A N 1
ATOM 720 C CA . GLN A 1 90 ? -6.732 2.569 -10.407 1.00 80.81 90 GLN A CA 1
ATOM 721 C C . GLN A 1 90 ? -5.576 2.375 -11.404 1.00 80.81 90 GLN A C 1
ATOM 723 O O . GLN A 1 90 ? -5.747 2.705 -12.578 1.00 80.81 90 GLN A O 1
ATOM 728 N N . ASP A 1 91 ? -4.432 1.870 -10.936 1.00 68.25 91 ASP A N 1
ATOM 729 C CA . ASP A 1 91 ? -3.202 1.603 -11.702 1.00 68.25 91 ASP A CA 1
ATOM 730 C C . ASP A 1 91 ? -3.177 0.185 -12.304 1.00 68.25 91 ASP A C 1
ATOM 732 O O . ASP A 1 91 ? -2.676 0.034 -13.446 1.00 68.25 91 ASP A O 1
#

InterPro domains:
  IPR003846 Protein adenylyltransferase SelO [PF02696] (1-89)
  IPR003846 Protein adenylyltransferase SelO [PTHR32057] (1-90)

Radius of gyration: 13.36 Å; chains: 1; bounding box: 43×22×31 Å

Organism: NCBI:txid210225

Foldseek 3Di:
DVVVVVVVVQVVVCVLLVHPGRDPVLVVLVVVLCVVQVFDPVQQSVLSVVADLDLVDDLVRNCVSVCVRNPPDDPVSSVSVSVSSNVSSVD